Protein AF-A0A1B1UK32-F1 (afdb_monomer_lite)

Secondary structure (DSSP, 8-state):
----SSS----S-S---TT-HHHHHHHHT-B-TTSSSBHHHHHHHHHHHS----TTS-EETTEE---SS----HHHHHHHHGGGG--

Foldseek 3Di:
DDDDDPDDDDPDDDDDDPPPVVVLVVQQVDDDPPDPHGRSVVVVVVCVVDPDDDPQPDDDPNHRDDPPDVPDDPVNVCVVCVVVPPD

Organism: NCBI:txid1274631

Structure (mmCIF, N/CA/C/O backbone):
data_AF-A0A1B1UK32-F1
#
_entry.id   AF-A0A1B1UK32-F1
#
loop_
_atom_site.group_PDB
_atom_site.id
_atom_site.type_symbol
_atom_site.label_atom_id
_atom_site.label_alt_id
_atom_site.label_comp_id
_atom_site.label_asym_id
_atom_site.label_entity_id
_atom_site.label_seq_id
_atom_site.pdbx_PDB_ins_code
_atom_site.Cartn_x
_atom_site.Cartn_y
_atom_site.Cartn_z
_atom_site.occupancy
_atom_site.B_iso_or_equiv
_atom_site.auth_seq_id
_atom_site.auth_comp_id
_atom_site.auth_asym_id
_atom_site.auth_atom_id
_atom_site.pdbx_PDB_model_num
ATOM 1 N N . MET A 1 1 ? -12.684 -1.417 -19.421 1.00 44.53 1 MET A N 1
ATOM 2 C CA . MET A 1 1 ? -12.433 0.020 -19.190 1.00 44.53 1 MET A CA 1
ATOM 3 C C . MET A 1 1 ? -11.734 0.591 -20.415 1.00 44.53 1 MET A C 1
ATOM 5 O O . MET A 1 1 ? -10.571 0.259 -20.602 1.00 44.53 1 MET A O 1
ATOM 9 N N . PRO A 1 2 ? -12.396 1.395 -21.260 1.00 44.78 2 PRO A N 1
ATOM 10 C CA . PRO A 1 2 ? -11.692 2.257 -22.195 1.00 44.78 2 PRO A CA 1
ATOM 11 C C . PRO A 1 2 ? -11.884 3.720 -21.783 1.00 44.78 2 PRO A C 1
ATOM 13 O O . PRO A 1 2 ? -13.017 4.172 -21.641 1.00 44.78 2 PRO A O 1
ATOM 16 N N . VAL A 1 3 ? -10.803 4.483 -21.631 1.00 49.19 3 VAL A N 1
ATOM 17 C CA . VAL A 1 3 ? -10.899 5.935 -21.825 1.00 49.19 3 VAL A CA 1
ATOM 18 C C . VAL A 1 3 ? -9.725 6.384 -22.672 1.00 49.19 3 VAL A C 1
ATOM 20 O O . VAL A 1 3 ? -8.580 6.381 -22.235 1.00 49.19 3 VAL A O 1
ATOM 23 N N . ALA A 1 4 ? -10.035 6.793 -23.897 1.00 56.88 4 ALA A N 1
ATOM 24 C CA . ALA A 1 4 ? -9.209 7.727 -24.640 1.00 56.88 4 ALA A CA 1
ATOM 25 C C . ALA A 1 4 ? -10.069 8.474 -25.668 1.00 56.88 4 ALA A C 1
ATOM 27 O O . ALA A 1 4 ? -10.505 7.891 -26.660 1.00 56.88 4 ALA A O 1
ATOM 28 N N . LYS A 1 5 ? -10.301 9.762 -25.385 1.00 55.41 5 LYS A N 1
ATOM 29 C CA . LYS A 1 5 ? -10.101 10.926 -26.277 1.00 55.41 5 LYS A CA 1
ATOM 30 C C . LYS A 1 5 ? -10.315 12.247 -25.495 1.00 55.41 5 LYS A C 1
ATOM 32 O O . LYS A 1 5 ? -9.578 13.187 -25.750 1.00 55.41 5 LYS A O 1
ATOM 37 N N . ASP A 1 6 ? -11.148 12.232 -24.439 1.00 66.75 6 ASP A N 1
ATOM 38 C CA . ASP A 1 6 ? -11.533 13.372 -23.566 1.00 66.75 6 ASP A CA 1
ATOM 39 C C . ASP A 1 6 ? -11.282 13.137 -22.054 1.00 66.75 6 ASP A C 1
ATOM 41 O O . ASP A 1 6 ? -12.115 13.413 -21.194 1.00 66.75 6 ASP A O 1
ATOM 45 N N . GLY A 1 7 ? -10.133 12.569 -21.690 1.00 68.38 7 GLY A N 1
ATOM 46 C CA . GLY A 1 7 ? -9.800 12.297 -20.289 1.00 68.38 7 GLY A CA 1
ATOM 47 C C . GLY A 1 7 ? -8.700 11.255 -20.159 1.00 68.38 7 GLY A C 1
ATOM 48 O O . GLY A 1 7 ? -8.589 10.352 -20.989 1.00 68.38 7 GLY A O 1
ATOM 49 N N . ARG A 1 8 ? -7.850 11.389 -19.135 1.00 77.31 8 ARG A N 1
ATOM 50 C CA . ARG A 1 8 ? -6.779 10.422 -18.859 1.00 77.31 8 ARG A CA 1
ATOM 51 C C . ARG A 1 8 ? -7.347 9.273 -18.025 1.00 77.31 8 ARG A C 1
ATOM 53 O O . ARG A 1 8 ? -7.800 9.511 -16.910 1.00 77.31 8 ARG A O 1
ATOM 60 N N . SER A 1 9 ? -7.293 8.038 -18.526 1.00 78.31 9 SER A N 1
ATOM 61 C CA . SER A 1 9 ? -7.503 6.847 -17.689 1.00 78.31 9 SER A CA 1
ATOM 62 C C . SER A 1 9 ? -6.196 6.305 -17.138 1.00 78.31 9 SER A C 1
ATOM 64 O O . SER A 1 9 ? -5.243 6.093 -17.887 1.00 78.31 9 SER A O 1
ATOM 66 N N . CYS A 1 10 ? -6.208 5.948 -15.857 1.00 76.62 10 CYS A N 1
ATOM 67 C CA . CYS A 1 10 ? -5.184 5.113 -15.243 1.00 76.62 10 CYS A CA 1
ATOM 68 C C . CYS A 1 10 ? -5.651 3.650 -15.275 1.00 76.62 10 CYS A C 1
ATOM 70 O O . CYS A 1 10 ? -6.547 3.271 -14.525 1.00 76.62 10 CYS A O 1
ATOM 72 N N . ALA A 1 11 ? -5.058 2.833 -16.148 1.00 78.50 11 ALA A N 1
ATOM 73 C CA . ALA A 1 11 ? -5.328 1.390 -16.234 1.00 78.50 11 ALA A CA 1
ATOM 74 C C . ALA A 1 11 ? -4.343 0.534 -15.404 1.00 78.50 11 ALA A C 1
ATOM 76 O O . ALA A 1 11 ? -4.395 -0.692 -15.451 1.00 78.50 11 ALA A O 1
ATOM 77 N N . ALA A 1 12 ? -3.427 1.175 -14.674 1.00 78.56 12 ALA A N 1
ATOM 78 C CA . ALA A 1 12 ? -2.321 0.520 -13.983 1.00 78.56 12 ALA A CA 1
ATOM 79 C C . ALA A 1 12 ? -2.700 -0.032 -12.596 1.00 78.56 12 ALA A C 1
ATOM 81 O O . ALA A 1 12 ? -3.692 0.372 -11.980 1.00 78.56 12 ALA A O 1
ATOM 82 N N . GLY A 1 13 ? -1.856 -0.937 -12.089 1.00 75.81 13 GLY A N 1
ATOM 83 C CA . GLY A 1 13 ? -1.885 -1.368 -10.693 1.00 75.81 13 GLY A CA 1
ATOM 84 C C . GLY A 1 13 ? -1.674 -0.190 -9.736 1.00 75.81 13 GLY A C 1
ATOM 85 O O . GLY A 1 13 ? -0.992 0.778 -10.063 1.00 75.81 13 GLY A O 1
ATOM 86 N N . ARG A 1 14 ? -2.290 -0.258 -8.550 1.00 70.50 14 ARG A N 1
ATOM 87 C CA . ARG A 1 14 ? -2.352 0.878 -7.611 1.00 70.50 14 ARG A CA 1
ATOM 88 C C . ARG A 1 14 ? -1.232 0.918 -6.571 1.00 70.50 14 ARG A C 1
ATOM 90 O O . ARG A 1 14 ? -1.145 1.903 -5.848 1.00 70.50 14 ARG A O 1
ATOM 97 N N . MET A 1 15 ? -0.434 -0.142 -6.426 1.00 75.69 15 MET A N 1
ATOM 98 C CA . MET A 1 15 ? 0.497 -0.249 -5.302 1.00 75.69 15 MET A CA 1
ATOM 99 C C . MET A 1 15 ? 1.678 -1.172 -5.611 1.00 75.69 15 MET A C 1
ATOM 101 O O . MET A 1 15 ? 1.473 -2.292 -6.074 1.00 75.69 15 MET A O 1
ATOM 105 N N . PHE A 1 16 ? 2.883 -0.717 -5.271 1.00 75.19 16 PHE A N 1
ATOM 106 C CA . PHE A 1 16 ? 4.084 -1.537 -5.129 1.00 75.19 16 PHE A CA 1
ATOM 107 C C . PHE A 1 16 ? 4.465 -1.558 -3.648 1.00 75.19 16 PHE A C 1
ATOM 109 O O . PHE A 1 16 ? 4.351 -0.542 -2.963 1.00 75.19 16 PHE A O 1
ATOM 116 N N . LYS A 1 17 ? 4.858 -2.725 -3.134 1.00 72.44 17 LYS A N 1
ATOM 117 C CA . LYS A 1 17 ? 5.381 -2.867 -1.769 1.00 72.44 17 LYS A CA 1
ATOM 118 C C . LYS A 1 17 ? 6.867 -3.145 -1.848 1.00 72.44 17 LYS A C 1
ATOM 120 O O . LYS A 1 17 ? 7.252 -3.965 -2.672 1.00 72.44 17 LYS A O 1
ATOM 125 N N . GLU A 1 18 ? 7.657 -2.549 -0.964 1.00 70.50 18 GLU A N 1
ATOM 126 C CA . GLU A 1 18 ? 9.113 -2.741 -0.874 1.00 70.50 18 GLU A CA 1
ATOM 127 C C . GLU A 1 18 ? 9.521 -4.224 -0.804 1.00 70.50 18 GLU A C 1
ATOM 129 O O . GLU A 1 18 ? 10.450 -4.650 -1.476 1.00 70.50 18 GLU A O 1
ATOM 134 N N . ASN A 1 19 ? 8.746 -5.055 -0.103 1.00 75.94 19 ASN A N 1
ATOM 135 C CA . ASN A 1 19 ? 9.010 -6.489 0.039 1.00 75.94 19 ASN A CA 1
ATOM 136 C C . ASN A 1 19 ? 8.522 -7.367 -1.133 1.00 75.94 19 ASN A C 1
ATOM 138 O O . ASN A 1 19 ? 8.400 -8.583 -0.988 1.00 75.94 19 ASN A O 1
ATOM 142 N N . SER A 1 20 ? 8.218 -6.782 -2.294 1.00 81.19 20 SER A N 1
ATOM 143 C CA . SER A 1 20 ? 7.810 -7.534 -3.490 1.00 81.19 20 SER A CA 1
ATOM 144 C C . SER A 1 20 ? 9.037 -8.050 -4.250 1.00 81.19 20 SER A C 1
ATOM 146 O O . SER A 1 20 ? 9.277 -7.636 -5.382 1.00 81.19 20 SER A O 1
ATOM 148 N N . THR A 1 21 ? 9.828 -8.932 -3.630 1.00 82.62 21 THR A N 1
ATOM 149 C CA . THR A 1 21 ? 11.155 -9.353 -4.126 1.00 82.62 21 THR A CA 1
ATOM 150 C C . THR A 1 21 ? 11.132 -9.817 -5.582 1.00 82.62 21 THR A C 1
ATOM 152 O O . THR A 1 21 ? 11.863 -9.274 -6.400 1.00 82.62 21 THR A O 1
ATOM 155 N N . CYS A 1 22 ? 10.215 -10.721 -5.940 1.00 86.50 22 CYS A N 1
ATOM 156 C CA . CYS A 1 22 ? 10.082 -11.223 -7.314 1.00 86.50 22 CYS A CA 1
ATOM 157 C C . CYS A 1 22 ? 9.783 -10.104 -8.331 1.00 86.50 22 CYS A C 1
ATOM 159 O O . CYS A 1 22 ? 10.313 -10.102 -9.441 1.00 86.50 22 CYS A O 1
ATOM 161 N N . THR A 1 23 ? 8.964 -9.120 -7.948 1.00 87.06 23 THR A N 1
ATOM 162 C CA . THR A 1 23 ? 8.641 -7.978 -8.810 1.00 87.06 23 THR A CA 1
ATOM 163 C C . THR A 1 23 ? 9.871 -7.114 -9.054 1.00 87.06 23 THR A C 1
ATOM 165 O O . THR A 1 23 ? 10.117 -6.721 -10.190 1.00 87.06 23 THR A O 1
ATOM 168 N N . TYR A 1 24 ? 10.656 -6.827 -8.015 1.00 85.19 24 TYR A N 1
ATOM 169 C CA . TYR A 1 24 ? 11.862 -6.019 -8.171 1.00 85.19 24 TYR A CA 1
ATOM 170 C C . TYR A 1 24 ? 12.957 -6.752 -8.931 1.00 85.19 24 TYR A C 1
ATOM 172 O O . TYR A 1 24 ? 13.529 -6.158 -9.834 1.00 85.19 24 TYR A O 1
ATOM 180 N N . GLU A 1 25 ? 13.179 -8.039 -8.667 1.00 86.38 25 GLU A N 1
ATOM 181 C CA . GLU A 1 25 ? 14.107 -8.862 -9.453 1.00 86.38 25 GLU A CA 1
ATOM 182 C C . GLU A 1 25 ? 13.770 -8.824 -10.949 1.00 86.38 25 GLU A C 1
ATOM 184 O O . GLU A 1 25 ? 14.646 -8.594 -11.784 1.00 86.38 25 GLU A O 1
ATOM 189 N N . LEU A 1 26 ? 12.485 -8.963 -11.294 1.00 88.62 26 LEU A N 1
ATOM 190 C CA . LEU A 1 26 ? 12.034 -8.853 -12.676 1.00 88.62 26 LEU A CA 1
ATOM 191 C C . LEU A 1 26 ? 12.271 -7.448 -13.247 1.00 88.62 26 LEU A C 1
ATOM 193 O O . LEU A 1 26 ? 12.821 -7.318 -14.337 1.00 88.62 26 LEU A O 1
ATOM 197 N N . LEU A 1 27 ? 11.872 -6.389 -12.539 1.00 87.50 27 LEU A N 1
ATOM 198 C CA . LEU A 1 27 ? 11.987 -5.009 -13.028 1.00 87.50 27 LEU A CA 1
ATOM 199 C C . LEU A 1 27 ? 13.440 -4.534 -13.157 1.00 87.50 27 LEU A C 1
ATOM 201 O O . LEU A 1 27 ? 13.738 -3.705 -14.013 1.00 87.50 27 LEU A O 1
ATOM 205 N N . THR A 1 28 ? 14.347 -5.064 -12.344 1.00 86.06 28 THR A N 1
ATOM 206 C CA . THR A 1 28 ? 15.793 -4.817 -12.422 1.00 86.06 28 THR A CA 1
ATOM 207 C C . THR A 1 28 ? 16.388 -5.401 -13.710 1.00 86.06 28 THR A C 1
ATOM 209 O O . THR A 1 28 ? 17.290 -4.819 -14.301 1.00 86.06 28 THR A O 1
ATOM 212 N N . SER A 1 29 ? 15.810 -6.478 -14.255 1.00 85.75 29 SER A N 1
ATOM 213 C CA . SER A 1 29 ? 16.224 -7.008 -15.565 1.00 85.75 29 SER A CA 1
ATOM 214 C C . SER A 1 29 ? 15.779 -6.157 -16.769 1.00 85.75 29 SER A C 1
ATOM 216 O O . SER A 1 29 ? 16.221 -6.400 -17.893 1.00 85.75 29 SER A O 1
ATOM 218 N N . ILE A 1 30 ? 14.914 -5.157 -16.560 1.00 85.88 30 ILE A N 1
ATOM 219 C CA . ILE A 1 30 ? 14.340 -4.324 -17.621 1.00 85.88 30 ILE A CA 1
ATOM 220 C C . ILE A 1 30 ? 15.046 -2.963 -17.643 1.00 85.88 30 ILE A C 1
ATOM 222 O O . ILE A 1 30 ? 15.149 -2.278 -16.625 1.00 85.88 30 ILE A O 1
ATOM 226 N N . SER A 1 31 ? 15.479 -2.542 -18.832 1.00 80.19 31 SER A N 1
ATOM 227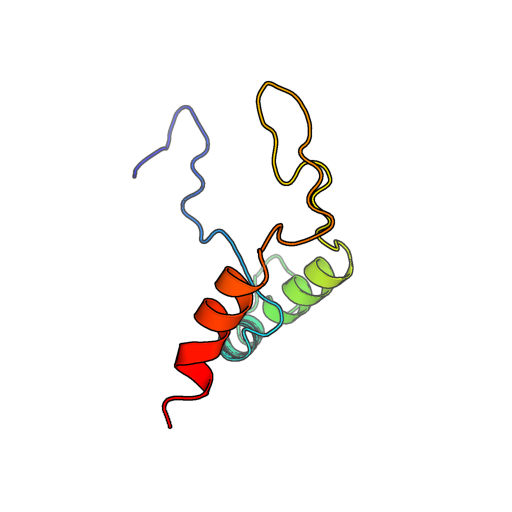 C CA . SER A 1 31 ? 15.969 -1.186 -19.099 1.00 80.19 31 SER A CA 1
ATOM 228 C C . SER A 1 31 ? 14.959 -0.423 -19.956 1.00 80.19 31 SER A C 1
ATOM 230 O O . SER A 1 31 ? 14.329 -0.994 -20.847 1.00 80.19 31 SER A O 1
ATOM 232 N N . LEU A 1 32 ? 14.785 0.870 -19.685 1.00 80.31 32 LEU A N 1
ATOM 233 C CA . LEU A 1 32 ? 13.954 1.771 -20.486 1.00 80.31 32 LEU A CA 1
ATOM 234 C C . LEU A 1 32 ? 14.871 2.661 -21.326 1.00 80.31 32 LEU A C 1
ATOM 236 O O . LEU A 1 32 ? 15.759 3.298 -20.776 1.00 80.31 32 LEU A O 1
ATOM 240 N N . GLU A 1 33 ? 14.609 2.802 -22.629 1.00 70.94 33 GLU A N 1
ATOM 241 C CA . GLU A 1 33 ? 15.462 3.588 -23.549 1.00 70.94 33 GLU A CA 1
ATOM 242 C C . GLU A 1 33 ? 15.670 5.056 -23.126 1.00 70.94 33 GLU A C 1
ATOM 244 O O . GLU A 1 33 ? 16.648 5.693 -23.505 1.00 70.94 33 GLU A O 1
ATOM 249 N N . ARG A 1 34 ? 14.749 5.606 -22.325 1.00 66.62 34 ARG A N 1
ATOM 250 C CA . ARG A 1 34 ? 14.812 6.972 -21.777 1.00 66.62 34 ARG A CA 1
ATOM 251 C C . ARG A 1 34 ? 15.334 7.051 -20.341 1.00 66.62 34 ARG A C 1
ATOM 253 O O . ARG A 1 34 ? 15.493 8.154 -19.821 1.00 66.62 34 ARG A O 1
ATOM 260 N N . ALA A 1 35 ? 15.559 5.920 -19.683 1.00 61.75 35 ALA A N 1
ATOM 261 C CA . ALA A 1 35 ? 16.097 5.870 -18.333 1.00 61.75 35 ALA A CA 1
ATOM 262 C C . ALA A 1 35 ? 17.599 5.566 -18.396 1.00 61.75 35 ALA A C 1
ATOM 264 O O . ALA A 1 35 ? 18.012 4.531 -18.906 1.00 61.75 35 ALA A O 1
ATOM 265 N N . CYS A 1 36 ? 18.436 6.439 -17.831 1.00 62.81 36 CYS A N 1
ATOM 266 C CA . CYS A 1 36 ? 19.798 6.045 -17.470 1.00 62.81 36 CYS A CA 1
ATOM 267 C C . CYS A 1 36 ? 19.713 5.126 -16.240 1.00 62.81 36 CYS A C 1
ATOM 269 O O . CYS A 1 36 ? 19.702 5.632 -15.117 1.00 62.81 36 CYS A O 1
ATOM 271 N N . GLY A 1 37 ? 19.557 3.816 -16.443 1.00 72.50 37 GLY A N 1
ATOM 272 C CA . GLY A 1 37 ?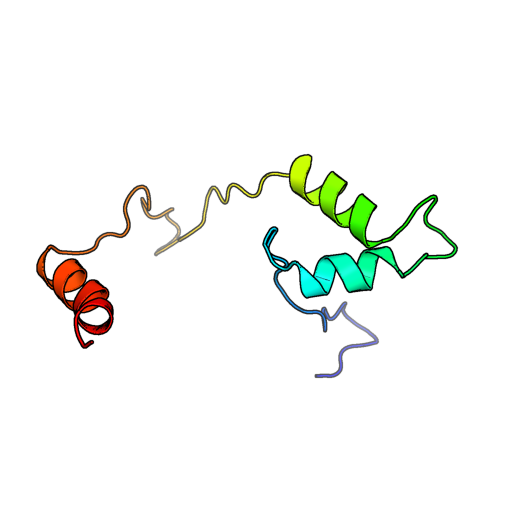 19.547 2.809 -15.373 1.00 72.50 37 GLY A CA 1
ATOM 273 C C . GLY A 1 37 ? 18.429 1.771 -15.491 1.00 72.50 37 GLY A C 1
ATOM 274 O O . GLY A 1 37 ? 17.543 1.877 -16.342 1.00 72.50 37 GLY A O 1
ATOM 275 N N . GLN A 1 38 ? 18.482 0.760 -14.623 1.00 82.25 38 GLN A N 1
ATOM 276 C CA . GLN A 1 38 ? 17.486 -0.310 -14.556 1.00 82.25 38 GLN A CA 1
ATOM 277 C C . GLN A 1 38 ? 16.200 0.187 -13.880 1.00 82.25 38 GLN A C 1
ATOM 279 O O . GLN A 1 38 ? 16.230 1.025 -12.975 1.00 82.25 38 GLN A O 1
ATOM 284 N N . VAL A 1 39 ? 15.045 -0.317 -14.323 1.00 84.50 39 VAL A N 1
ATOM 285 C CA . VAL A 1 39 ? 13.737 0.170 -13.846 1.00 84.50 39 VAL A CA 1
ATOM 286 C C . VAL A 1 39 ? 13.522 -0.138 -12.365 1.00 84.50 39 VAL A C 1
ATOM 288 O O . VAL A 1 39 ? 12.991 0.702 -11.638 1.00 84.50 39 VAL A O 1
ATOM 291 N N . GLY A 1 40 ? 13.952 -1.320 -11.915 1.00 82.38 40 GLY A N 1
ATOM 292 C CA . GLY A 1 40 ? 13.837 -1.740 -10.517 1.00 82.38 40 GLY A CA 1
ATOM 293 C C . GLY A 1 40 ? 14.600 -0.831 -9.550 1.00 82.38 40 GLY A C 1
ATOM 294 O O . GLY A 1 40 ? 14.024 -0.390 -8.557 1.00 82.38 40 GLY A O 1
ATOM 295 N N . GLU A 1 41 ? 15.851 -0.491 -9.872 1.00 82.25 41 GLU A N 1
ATOM 296 C CA . GLU A 1 41 ? 16.700 0.381 -9.046 1.00 82.25 41 GLU A CA 1
ATOM 297 C C . GLU A 1 41 ? 16.085 1.777 -8.895 1.00 82.25 41 GLU A C 1
ATOM 299 O O . GLU A 1 41 ? 15.889 2.254 -7.779 1.00 82.25 41 GLU A O 1
ATOM 304 N N . ARG A 1 42 ? 15.651 2.387 -10.004 1.00 82.00 42 ARG A N 1
ATOM 305 C CA . ARG A 1 42 ? 15.013 3.712 -9.974 1.00 82.00 42 ARG A CA 1
ATOM 306 C C . ARG A 1 42 ? 13.694 3.743 -9.216 1.00 82.00 42 ARG A C 1
ATOM 308 O O . ARG A 1 42 ? 13.377 4.735 -8.563 1.00 82.00 42 ARG A O 1
ATOM 315 N N . LEU A 1 43 ? 12.890 2.685 -9.327 1.00 83.06 43 LEU A N 1
ATOM 316 C CA . LEU A 1 43 ? 11.647 2.590 -8.568 1.00 83.06 43 LEU A CA 1
ATOM 317 C C . LEU A 1 43 ? 11.944 2.549 -7.062 1.00 83.06 43 LEU A C 1
ATOM 319 O O . LEU A 1 43 ? 11.202 3.137 -6.278 1.00 83.06 43 LEU A O 1
ATOM 323 N N . MET A 1 44 ? 13.049 1.909 -6.671 1.00 81.00 44 MET A N 1
ATOM 324 C CA . MET A 1 44 ? 13.494 1.841 -5.283 1.00 81.00 44 MET A CA 1
ATOM 325 C C . MET A 1 44 ? 14.006 3.179 -4.759 1.00 81.00 44 MET A C 1
ATOM 327 O O . MET A 1 44 ? 13.582 3.613 -3.690 1.00 81.00 44 MET A O 1
ATOM 331 N N . GLU A 1 45 ? 14.840 3.865 -5.540 1.00 82.94 45 GLU A N 1
ATOM 332 C CA . GLU A 1 45 ? 15.295 5.229 -5.241 1.00 82.94 45 GLU A CA 1
ATOM 333 C C . GLU A 1 45 ? 14.101 6.169 -5.029 1.00 82.94 45 GLU A C 1
ATOM 335 O O . GLU A 1 45 ? 14.021 6.865 -4.017 1.00 82.94 45 GLU A O 1
ATOM 340 N N . TYR A 1 46 ? 13.112 6.116 -5.927 1.00 80.6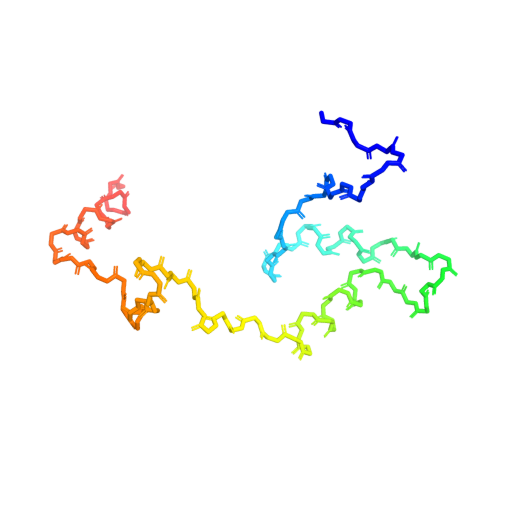2 46 TYR A N 1
ATOM 341 C CA . TYR A 1 46 ? 11.893 6.913 -5.812 1.00 80.62 46 TYR A CA 1
ATOM 342 C C . TYR A 1 46 ? 11.077 6.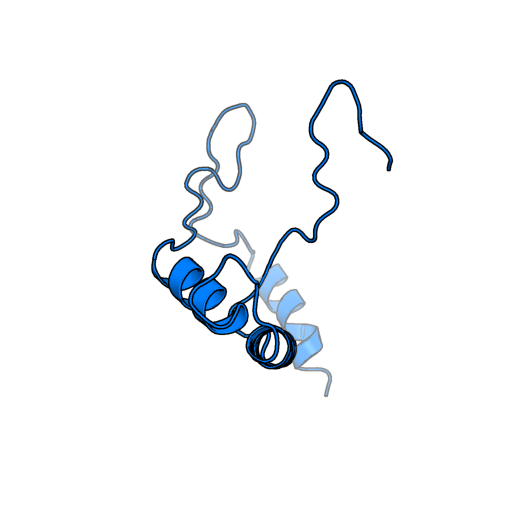573 -4.554 1.00 80.62 46 TYR A C 1
ATOM 344 O O . TYR A 1 46 ? 10.568 7.467 -3.878 1.00 80.62 46 TYR A O 1
ATOM 352 N N . HIS A 1 47 ? 10.955 5.286 -4.211 1.00 79.25 47 HIS A N 1
ATOM 353 C CA . HIS A 1 47 ? 10.274 4.859 -2.986 1.00 79.25 47 HIS A CA 1
ATOM 354 C C . HIS A 1 47 ? 10.960 5.375 -1.713 1.00 79.25 47 HIS A C 1
ATOM 356 O O . HIS A 1 47 ? 10.266 5.719 -0.756 1.00 79.25 47 HIS A O 1
ATOM 362 N N . GLN A 1 48 ? 12.294 5.441 -1.698 1.00 78.06 48 GLN A N 1
ATOM 363 C CA . GLN A 1 48 ? 13.064 5.945 -0.558 1.00 78.06 48 GLN A CA 1
ATOM 364 C C . GLN A 1 48 ? 13.000 7.472 -0.439 1.00 78.06 48 GLN A C 1
ATOM 366 O O . GLN A 1 48 ? 12.906 7.995 0.671 1.00 78.06 48 GLN A O 1
ATOM 371 N N . GLU A 1 49 ? 13.011 8.190 -1.564 1.00 80.62 49 GLU A N 1
ATOM 372 C CA . GLU A 1 49 ? 12.934 9.655 -1.585 1.00 80.62 49 GLU A CA 1
ATOM 373 C C . GLU A 1 49 ? 11.549 10.166 -1.148 1.00 80.62 49 GLU A C 1
ATOM 375 O O . GLU A 1 49 ? 11.438 11.171 -0.441 1.00 80.62 49 GLU A O 1
ATOM 380 N N . PHE A 1 50 ? 10.479 9.447 -1.506 1.00 75.06 50 PHE A N 1
ATOM 381 C CA . PHE A 1 50 ? 9.099 9.854 -1.240 1.00 75.06 50 PHE A CA 1
ATOM 382 C C . PHE A 1 50 ? 8.389 8.885 -0.296 1.00 75.06 50 PHE A C 1
ATOM 384 O O . PHE A 1 50 ? 7.539 8.091 -0.707 1.00 75.06 50 PHE A O 1
ATOM 391 N N . PHE A 1 51 ? 8.672 8.999 1.004 1.00 76.62 51 PHE A N 1
ATOM 392 C CA . PHE A 1 51 ? 7.940 8.231 2.008 1.00 76.62 51 PHE A CA 1
ATOM 393 C C . PHE A 1 51 ? 6.455 8.624 2.030 1.00 76.62 51 PHE A C 1
ATOM 395 O O . PHE A 1 51 ? 6.086 9.781 2.261 1.00 76.62 51 PHE A O 1
ATOM 402 N N . TRP A 1 52 ? 5.576 7.648 1.810 1.00 78.12 52 TRP A N 1
ATOM 403 C CA . TRP A 1 52 ? 4.135 7.879 1.790 1.00 78.12 52 TRP A CA 1
ATOM 404 C C . TRP A 1 52 ? 3.575 7.999 3.207 1.00 78.12 52 TRP A C 1
ATOM 406 O O . TRP A 1 52 ? 3.220 7.007 3.843 1.00 78.12 52 TRP A O 1
ATOM 416 N N . ASN A 1 53 ? 3.431 9.237 3.679 1.00 84.75 53 ASN A N 1
ATOM 417 C CA . ASN A 1 53 ? 2.666 9.555 4.880 1.00 84.75 53 ASN A CA 1
ATOM 418 C C . ASN A 1 53 ? 1.366 10.283 4.515 1.00 84.75 53 ASN A C 1
ATOM 420 O O . ASN A 1 53 ? 1.353 11.485 4.244 1.00 84.75 53 ASN A O 1
ATOM 424 N N . ASP A 1 54 ? 0.269 9.534 4.503 1.00 87.94 54 ASP A N 1
ATOM 425 C CA . ASP A 1 54 ? -1.050 10.058 4.167 1.00 87.94 54 ASP A CA 1
ATOM 426 C C . ASP A 1 54 ? -1.650 10.833 5.351 1.00 87.94 54 ASP A C 1
ATOM 428 O O . ASP A 1 54 ? -2.121 10.249 6.330 1.00 87.94 54 ASP A O 1
ATOM 432 N N . LYS A 1 55 ? -1.625 12.167 5.252 1.00 90.12 55 LYS A N 1
ATOM 433 C CA . LYS A 1 55 ? -2.108 13.080 6.301 1.00 90.12 55 LYS A CA 1
ATOM 434 C C . LYS A 1 55 ? -3.629 13.063 6.471 1.00 90.12 55 LYS A C 1
ATOM 436 O O . LYS A 1 55 ? -4.109 13.425 7.540 1.00 90.12 55 LYS A O 1
ATOM 441 N N . ALA A 1 56 ? -4.374 12.659 5.444 1.00 92.94 56 ALA A N 1
ATOM 442 C CA . ALA A 1 56 ? -5.835 12.629 5.439 1.00 92.94 56 ALA A CA 1
ATOM 443 C C . ALA A 1 56 ? -6.337 11.232 5.047 1.00 92.94 56 ALA A C 1
ATOM 445 O O . ALA A 1 56 ? -7.240 11.083 4.227 1.00 92.94 56 ALA A O 1
ATOM 446 N N . ARG A 1 57 ? -5.742 10.202 5.667 1.00 92.94 57 ARG A N 1
ATOM 447 C CA . ARG A 1 57 ? -5.988 8.786 5.358 1.00 92.94 57 ARG A CA 1
ATOM 448 C C . ARG A 1 57 ? -7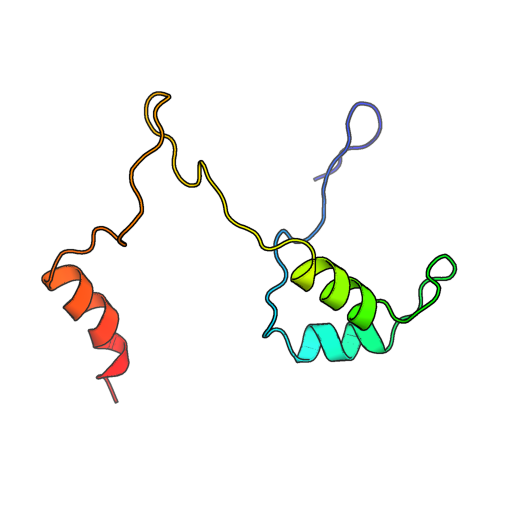.464 8.392 5.404 1.00 92.94 57 ARG A C 1
ATOM 450 O O . ARG A 1 57 ? -7.904 7.577 4.597 1.00 92.94 57 ARG A O 1
ATOM 457 N N . ILE A 1 58 ? -8.204 8.917 6.382 1.00 94.56 58 ILE A N 1
ATOM 458 C CA . ILE A 1 58 ? -9.647 8.713 6.528 1.00 94.56 58 ILE A CA 1
ATOM 459 C C . ILE A 1 58 ? -10.288 10.075 6.782 1.00 94.56 58 ILE A C 1
ATOM 461 O O . ILE A 1 58 ? -9.907 10.778 7.717 1.00 94.56 58 ILE A O 1
ATOM 465 N N . VAL A 1 59 ? -11.278 10.427 5.962 1.00 95.69 59 VAL A N 1
ATOM 466 C CA . VAL A 1 59 ? -12.104 11.629 6.113 1.00 95.69 59 VAL A CA 1
ATOM 467 C C . VAL A 1 59 ? -13.557 11.195 6.240 1.00 95.69 59 VAL A C 1
ATOM 469 O O . VAL A 1 59 ? -14.029 10.368 5.461 1.00 95.69 59 VAL A O 1
ATOM 472 N N . SER A 1 60 ? -14.269 11.747 7.217 1.00 95.75 60 SER A N 1
ATOM 473 C CA . SER A 1 60 ? -15.688 11.475 7.444 1.00 95.75 60 SER A CA 1
ATOM 474 C C . SER A 1 60 ? -16.409 12.774 7.769 1.00 95.75 60 SER A C 1
ATOM 476 O O . SER A 1 60 ? -15.973 13.526 8.634 1.00 95.75 60 SER A O 1
ATOM 478 N N . GLY A 1 61 ? -17.506 13.058 7.062 1.00 95.94 61 GLY A N 1
ATOM 479 C CA . GLY A 1 61 ? -18.266 14.299 7.262 1.00 95.94 61 GLY A CA 1
ATOM 480 C C . GLY A 1 61 ? -17.470 15.579 6.977 1.00 95.94 61 GLY A C 1
ATOM 481 O O . GLY A 1 61 ? -17.808 16.624 7.514 1.00 95.94 61 GLY A O 1
ATOM 482 N N . GLY A 1 62 ? -16.413 15.499 6.161 1.00 96.19 62 GLY A N 1
ATOM 483 C CA . GLY A 1 62 ? -15.518 16.624 5.867 1.00 96.19 62 GLY A CA 1
ATOM 484 C C . GLY A 1 62 ? -14.334 16.773 6.828 1.00 96.19 62 GLY A C 1
ATOM 485 O O . GLY A 1 62 ? -13.422 17.532 6.526 1.00 96.19 62 GLY A O 1
ATOM 486 N N . GLU A 1 63 ? -14.294 16.004 7.917 1.00 95.69 63 GLU A N 1
ATOM 487 C CA . GLU A 1 63 ? -13.241 16.079 8.932 1.00 95.69 63 GLU A CA 1
ATOM 488 C C . GLU A 1 63 ? -12.277 14.891 8.854 1.00 95.69 63 GLU A C 1
ATOM 490 O O . GLU A 1 63 ? -12.672 13.761 8.543 1.00 95.69 63 GLU A O 1
ATOM 495 N N . ILE A 1 64 ? -10.999 15.129 9.167 1.00 95.38 64 ILE A N 1
ATOM 496 C CA . ILE A 1 64 ? -9.986 14.067 9.236 1.00 95.38 64 ILE A CA 1
ATOM 497 C C . ILE A 1 64 ? -10.227 13.227 10.493 1.00 95.38 64 ILE A C 1
ATOM 499 O O . ILE A 1 64 ? -10.222 13.729 11.617 1.00 95.38 64 ILE A O 1
ATOM 503 N N . VAL A 1 65 ? -10.388 11.919 10.311 1.00 94.12 65 VAL A N 1
ATOM 504 C CA . VAL A 1 65 ? -10.566 10.974 11.415 1.00 94.12 65 VAL A CA 1
ATOM 505 C C . VAL A 1 65 ? -9.206 10.643 12.031 1.00 94.12 65 VAL A C 1
ATOM 507 O O . VAL A 1 65 ? -8.246 10.318 11.330 1.00 94.12 65 VAL A O 1
ATOM 510 N N . LYS A 1 66 ? -9.112 10.683 13.367 1.00 91.12 66 LYS A N 1
ATOM 511 C CA . LYS A 1 66 ? -7.893 10.300 14.091 1.00 91.12 66 LYS A CA 1
ATOM 512 C C . LYS A 1 66 ? -7.654 8.793 13.971 1.00 91.12 66 LYS A C 1
ATOM 514 O O . LYS A 1 66 ? -8.353 7.999 14.590 1.00 91.12 66 LYS A O 1
ATOM 519 N N . VAL A 1 67 ? -6.613 8.420 13.232 1.00 91.81 67 VAL A N 1
ATOM 520 C CA . VAL A 1 67 ? -6.225 7.022 12.954 1.00 91.81 67 VAL A CA 1
ATOM 521 C C . VAL A 1 67 ? -4.862 6.653 13.548 1.00 91.81 67 VAL A C 1
ATOM 523 O O . VAL A 1 67 ? -4.126 5.839 13.002 1.00 91.81 67 VAL A O 1
ATOM 526 N N . SER A 1 68 ? -4.495 7.260 14.681 1.00 89.38 68 SER A N 1
ATOM 527 C CA . SER A 1 68 ? -3.235 6.950 15.377 1.00 89.38 68 SER A CA 1
ATOM 528 C C . SER A 1 68 ? -3.200 5.538 15.979 1.00 89.38 68 SER A C 1
ATOM 530 O O . SER A 1 68 ? -2.146 5.079 16.403 1.00 89.38 68 SER A O 1
ATOM 532 N N . SER A 1 69 ? -4.349 4.866 16.062 1.00 88.56 69 SER A N 1
ATOM 533 C CA . SER A 1 69 ? -4.487 3.461 16.437 1.00 88.56 69 SER A CA 1
ATOM 534 C C . SER A 1 69 ? -5.497 2.786 15.508 1.00 88.56 69 SER A C 1
ATOM 536 O O . SER A 1 69 ? -6.290 3.454 14.846 1.00 88.56 69 SER A O 1
ATOM 538 N N . LEU A 1 70 ? -5.487 1.453 15.471 1.00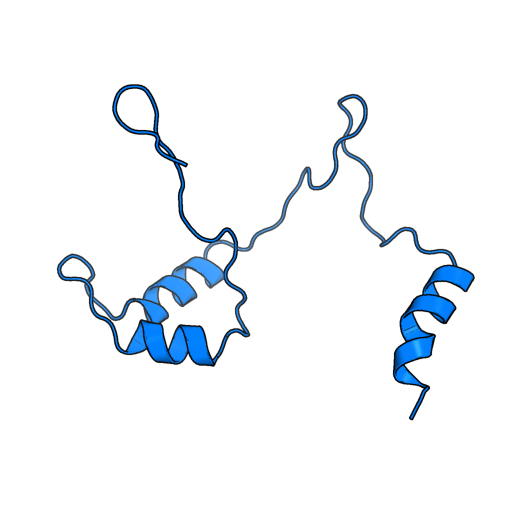 87.75 70 LEU A N 1
ATOM 539 C CA . LEU A 1 70 ? -6.398 0.669 14.629 1.00 87.75 70 LEU A CA 1
ATOM 540 C C . LEU A 1 70 ? -7.864 0.701 15.104 1.00 87.75 70 LEU A C 1
ATOM 542 O O . LEU A 1 70 ? -8.732 0.188 14.409 1.00 87.75 70 LEU A O 1
ATOM 546 N N . GLY A 1 71 ? -8.146 1.256 16.290 1.00 89.81 71 GLY A N 1
ATOM 547 C CA . GLY A 1 71 ? -9.500 1.306 16.859 1.00 89.81 71 GLY A CA 1
ATOM 548 C C . GLY A 1 71 ? -10.084 -0.056 17.255 1.00 89.81 71 GLY A C 1
ATOM 549 O O . GLY A 1 71 ? -11.280 -0.146 17.519 1.00 89.81 71 GLY A O 1
ATOM 550 N N . LEU A 1 72 ? -9.262 -1.109 17.293 1.00 92.00 72 LEU A N 1
ATOM 551 C CA . LEU A 1 72 ? -9.690 -2.455 17.667 1.00 92.00 72 LEU A CA 1
ATOM 552 C C . LEU A 1 72 ? -10.011 -2.524 19.158 1.00 92.00 72 LEU A C 1
ATOM 554 O O . LEU A 1 72 ? -9.260 -2.014 19.994 1.00 92.00 72 LEU A O 1
ATOM 558 N N . ARG A 1 73 ? -11.101 -3.210 19.496 1.00 92.88 73 ARG A N 1
ATOM 559 C CA . ARG A 1 73 ? -11.369 -3.639 20.869 1.00 92.88 73 ARG A CA 1
ATOM 560 C C . ARG A 1 73 ? -10.543 -4.887 21.165 1.00 92.88 73 ARG A C 1
ATOM 562 O O . ARG A 1 73 ? -10.125 -5.601 20.257 1.00 92.88 73 ARG A O 1
ATOM 569 N N . GLU A 1 74 ? -10.381 -5.204 22.444 1.00 91.00 74 GLU A N 1
ATOM 570 C CA . GLU A 1 74 ? -9.652 -6.400 22.887 1.00 91.00 74 GLU A CA 1
ATOM 571 C C . GLU A 1 74 ? -10.179 -7.688 22.231 1.00 91.00 74 GLU A C 1
ATOM 573 O O . GLU A 1 74 ? -9.406 -8.495 21.716 1.00 91.00 74 GLU A O 1
ATOM 578 N N . LYS A 1 75 ? -11.509 -7.827 22.143 1.00 94.25 75 LYS A N 1
ATOM 579 C CA . LYS A 1 75 ? -12.161 -8.939 21.441 1.00 94.25 75 LYS A CA 1
ATOM 580 C C . LYS A 1 75 ? -11.745 -9.026 19.967 1.00 94.25 75 LYS A C 1
ATOM 582 O O . LYS A 1 75 ? -11.459 -10.119 19.489 1.00 94.25 75 LYS A O 1
ATOM 587 N N . ASP A 1 76 ? -11.694 -7.893 19.266 1.00 93.81 76 ASP A N 1
ATOM 588 C CA . ASP A 1 76 ? -11.331 -7.853 17.845 1.00 93.81 76 ASP A CA 1
ATOM 589 C C . ASP A 1 76 ? -9.860 -8.286 17.658 1.00 93.81 76 ASP A C 1
ATOM 591 O O . ASP A 1 76 ? -9.519 -8.952 16.683 1.00 93.81 76 ASP A O 1
ATOM 595 N N . GLY A 1 77 ? -8.994 -7.982 18.633 1.00 89.69 77 GLY A N 1
ATOM 596 C CA . GLY A 1 77 ? -7.613 -8.469 18.677 1.00 89.69 77 GLY A CA 1
ATOM 597 C C . GLY A 1 77 ? -7.513 -9.989 18.838 1.00 89.69 77 GLY A C 1
ATOM 598 O O . GLY A 1 77 ? -6.758 -10.631 18.109 1.00 89.69 77 GLY A O 1
ATOM 599 N N . LEU A 1 78 ? -8.304 -10.580 19.741 1.00 91.12 78 LEU A N 1
ATOM 600 C CA . LEU A 1 78 ? -8.364 -12.038 19.917 1.00 91.12 78 LEU A CA 1
ATOM 601 C C . LEU A 1 78 ? -8.886 -12.746 18.659 1.00 91.12 78 LEU A C 1
ATOM 603 O O . LEU A 1 78 ? -8.346 -13.776 18.256 1.00 91.12 78 LEU A O 1
ATOM 607 N N . GLU A 1 79 ? -9.901 -12.180 18.006 1.00 91.75 79 GLU A N 1
ATOM 608 C CA . GLU A 1 79 ? -10.420 -12.701 16.738 1.00 91.75 79 GLU A CA 1
ATOM 609 C C . GLU A 1 79 ? -9.383 -12.615 15.612 1.00 91.75 79 GLU A C 1
ATOM 611 O O . GLU A 1 79 ? -9.270 -13.547 14.815 1.00 91.75 79 GLU A O 1
ATOM 616 N N . LEU A 1 80 ? -8.582 -11.547 15.577 1.00 91.00 80 LEU A N 1
ATOM 617 C CA . LEU A 1 80 ? -7.537 -11.361 14.572 1.00 91.00 80 LEU A CA 1
ATOM 618 C C . LEU A 1 80 ? -6.401 -12.389 14.699 1.00 91.00 80 LEU A C 1
ATOM 620 O O . LEU A 1 80 ? -5.871 -12.838 13.684 1.00 91.00 80 LEU A O 1
ATOM 624 N N . ILE A 1 81 ? -6.033 -12.785 15.923 1.00 92.88 81 ILE A N 1
ATOM 625 C CA . ILE A 1 81 ? -4.955 -13.763 16.166 1.00 92.88 81 ILE A CA 1
ATOM 626 C C . ILE A 1 81 ? -5.443 -15.214 16.187 1.00 92.88 81 ILE A C 1
ATOM 628 O O . ILE A 1 81 ? -4.630 -16.134 16.111 1.00 92.88 81 ILE A O 1
ATOM 632 N N . ALA A 1 82 ? -6.750 -15.452 16.317 1.00 89.62 82 ALA A N 1
ATOM 633 C CA . ALA A 1 82 ? -7.303 -16.801 16.405 1.00 89.62 82 ALA A CA 1
ATOM 634 C C . ALA A 1 82 ? -6.918 -17.708 15.216 1.00 89.62 82 ALA A C 1
ATOM 636 O O . ALA A 1 82 ? -6.643 -18.884 15.449 1.00 89.62 82 ALA A O 1
ATOM 637 N N . PRO A 1 83 ? -6.852 -17.230 13.955 1.00 85.50 83 PRO A N 1
ATOM 638 C CA . PRO A 1 83 ? -6.374 -18.046 12.838 1.00 85.50 83 PRO A CA 1
ATOM 639 C C . PRO A 1 83 ? -4.899 -18.452 12.953 1.00 85.50 83 PRO A C 1
ATOM 641 O O . PRO A 1 83 ? -4.531 -19.495 12.428 1.00 85.50 83 PRO A O 1
ATOM 644 N N . LEU A 1 84 ? -4.069 -17.669 13.651 1.00 82.62 84 LEU A N 1
ATOM 645 C CA . LEU A 1 84 ? -2.631 -17.931 13.810 1.00 82.62 84 LEU A CA 1
ATOM 646 C C . LEU A 1 84 ? -2.330 -19.036 14.835 1.00 82.62 84 LEU A C 1
ATOM 648 O O . LEU A 1 84 ? -1.238 -19.591 14.829 1.00 82.62 84 LEU A O 1
ATOM 652 N N . HIS A 1 85 ? -3.292 -19.362 15.702 1.00 77.38 85 HIS A N 1
ATOM 653 C CA . HIS A 1 85 ? -3.159 -20.391 16.740 1.00 77.38 85 HIS A CA 1
ATOM 654 C C . HIS A 1 85 ? -3.911 -21.690 16.410 1.00 77.38 85 HIS A C 1
ATOM 656 O O . HIS A 1 85 ? -3.959 -22.595 17.238 1.00 77.38 85 HIS A O 1
ATOM 662 N N . ARG A 1 86 ? -4.512 -21.801 15.216 1.00 67.25 86 ARG A N 1
ATOM 663 C CA . ARG A 1 86 ? -5.164 -23.032 14.730 1.00 67.25 86 ARG A CA 1
ATOM 664 C C . ARG A 1 86 ? -4.191 -23.920 13.945 1.00 67.25 86 ARG A C 1
ATOM 666 O O . ARG A 1 86 ? -4.495 -24.319 12.821 1.00 67.25 86 ARG A O 1
ATOM 673 N N . HIS A 1 87 ? -3.036 -24.195 14.542 1.00 55.81 87 HIS A N 1
ATOM 674 C CA . HIS A 1 87 ? -2.098 -25.217 14.083 1.00 55.81 87 HIS A CA 1
ATOM 675 C C . HIS A 1 87 ? -2.178 -26.435 14.996 1.00 55.81 87 HIS A C 1
ATOM 677 O O . HIS A 1 87 ? -2.126 -26.236 16.229 1.00 55.81 87 HIS A O 1
#

Radius of gyration: 19.92 Å; chains: 1; bounding box: 38×42×49 Å

Sequence (87 aa):
MPVAKDGRSCAAGRMFKENSTCTYELLTSISLERACGQVGERLMEYHQEFFWNDKARIVSGGEIVKVSSLGLREKDGLELIAPLHRH

pLDDT: mean 81.23, std 11.7, range [44.53, 96.19]